Protein AF-A0A2R8VH88-F1 (afdb_monomer_lite)

Foldseek 3Di:
DDDDDDDDDDDDDPVCQLVVQCQVVQVVVVVVDFFDWDADPVGDIDGHHWAKDWDQDPRDRDIHIGTPDPVVSVVSSVVSVVVD

InterPro domains:
  IPR012445 Autophagy-related protein 101 [PF07855] (9-83)
  IPR012445 Autophagy-related protein 101 [PTHR13292] (1-84)

Sequence (84 aa):
MNCRSEVLEVSVEGRQVEEAMLAVLHTVLLHRSTGKFHYKKEGTYSIGTVGIQDVDCDFIDFTYVRVSSEELDRALRKVVGEFK

Organism: Mus musculus (NCBI:txid10090)

Radius of gyration: 16.05 Å; chains: 1; bounding box: 38×32×45 Å

Secondary structure (DSSP, 8-state):
-------------GGGHHHHHHHHHHHHHHTT--PPEEE-TTS-EEEPPPPEEEEE-SSSS-EEEEES-HHHHHHHHHHHHHH-

Structure (mmCIF, N/CA/C/O backbone):
data_AF-A0A2R8VH88-F1
#
_entry.id   AF-A0A2R8VH88-F1
#
loop_
_atom_site.group_PDB
_atom_site.id
_atom_site.type_symbol
_atom_site.label_atom_id
_atom_site.label_alt_id
_atom_site.label_comp_id
_atom_site.label_asym_id
_atom_site.label_entity_id
_atom_site.label_seq_id
_atom_site.pdbx_PDB_ins_code
_atom_site.Cartn_x
_atom_site.Cartn_y
_atom_site.Cartn_z
_atom_site.occupancy
_atom_site.B_iso_or_equiv
_atom_site.auth_seq_id
_atom_site.auth_comp_id
_atom_site.auth_asym_id
_atom_site.auth_atom_id
_atom_site.pdbx_PDB_model_num
ATOM 1 N N . MET A 1 1 ? 4.921 22.248 -12.996 1.00 76.31 1 MET A N 1
ATOM 2 C CA . MET A 1 1 ? 4.630 20.978 -12.298 1.00 76.31 1 MET A CA 1
ATOM 3 C C . MET A 1 1 ? 4.235 21.330 -10.876 1.00 76.31 1 MET A C 1
ATOM 5 O O . MET A 1 1 ? 5.116 21.630 -10.085 1.00 76.31 1 MET A O 1
ATOM 9 N N . ASN A 1 2 ? 2.935 21.392 -10.583 1.00 95.62 2 ASN A N 1
ATOM 10 C CA . ASN A 1 2 ? 2.449 21.749 -9.246 1.00 95.62 2 ASN A CA 1
ATOM 11 C C . ASN A 1 2 ? 2.145 20.467 -8.466 1.00 95.62 2 ASN A C 1
ATOM 13 O O . ASN A 1 2 ? 1.597 19.526 -9.041 1.00 95.62 2 ASN A O 1
ATOM 17 N N . CYS A 1 3 ? 2.500 20.437 -7.180 1.00 96.56 3 CYS A N 1
ATOM 18 C CA . CYS A 1 3 ? 2.177 19.317 -6.300 1.00 96.56 3 CYS A CA 1
ATOM 19 C C . CYS A 1 3 ? 0.653 19.155 -6.174 1.00 96.56 3 CYS A C 1
ATOM 21 O O . CYS A 1 3 ? -0.085 20.144 -6.183 1.00 96.56 3 CYS A O 1
ATOM 23 N N . ARG A 1 4 ? 0.190 17.907 -6.076 1.00 97.19 4 ARG A N 1
ATOM 24 C CA . ARG A 1 4 ? -1.211 17.552 -5.833 1.00 97.19 4 ARG A CA 1
ATOM 25 C C . ARG A 1 4 ? -1.291 16.829 -4.495 1.00 97.19 4 ARG A C 1
ATOM 27 O O . ARG A 1 4 ? -0.479 15.941 -4.250 1.00 97.19 4 ARG A O 1
ATOM 34 N N . SER A 1 5 ? -2.263 17.212 -3.678 1.00 97.75 5 SER A N 1
ATOM 35 C CA . SER A 1 5 ? -2.472 16.672 -2.337 1.00 97.75 5 SER A CA 1
ATOM 36 C C . SER A 1 5 ? -3.897 16.163 -2.215 1.00 97.75 5 SER A C 1
ATOM 38 O O . SER A 1 5 ? -4.818 16.842 -2.660 1.00 97.75 5 SER A O 1
ATOM 40 N N . GLU A 1 6 ? -4.055 15.003 -1.586 1.00 98.12 6 GLU A N 1
ATOM 41 C CA . GLU A 1 6 ? -5.343 14.377 -1.289 1.00 98.12 6 GLU A CA 1
ATOM 42 C C . GLU A 1 6 ? -5.365 14.007 0.200 1.00 98.12 6 GLU A C 1
ATOM 44 O O . GLU A 1 6 ? -4.326 13.646 0.760 1.00 98.12 6 GLU A O 1
ATOM 49 N N . VAL A 1 7 ? -6.529 14.119 0.842 1.00 98.31 7 VAL A N 1
ATOM 50 C CA . VAL A 1 7 ? -6.717 13.833 2.273 1.00 98.31 7 VAL A CA 1
ATOM 51 C C . VAL A 1 7 ? -7.790 12.763 2.422 1.00 98.31 7 VAL A C 1
ATOM 53 O O . VAL A 1 7 ? -8.842 12.850 1.792 1.00 98.31 7 VAL A O 1
ATOM 56 N N . LEU A 1 8 ? -7.511 11.755 3.249 1.00 98.38 8 LEU A N 1
ATOM 57 C CA . LEU A 1 8 ? -8.448 10.697 3.609 1.00 98.38 8 LEU A CA 1
ATOM 58 C C . LEU A 1 8 ? -8.585 10.662 5.128 1.00 98.38 8 LEU A C 1
ATOM 60 O O . LEU A 1 8 ? -7.587 10.753 5.841 1.00 98.38 8 LEU A O 1
ATOM 64 N N . GLU A 1 9 ? -9.812 10.496 5.606 1.00 98.44 9 GLU A N 1
ATOM 65 C CA .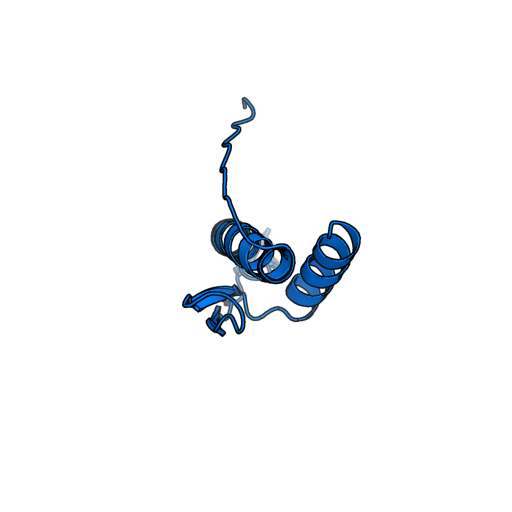 GLU A 1 9 ? -10.127 10.391 7.027 1.00 98.44 9 GLU A CA 1
ATOM 66 C C . GLU A 1 9 ? -10.824 9.057 7.294 1.00 98.44 9 GLU A C 1
ATOM 68 O O . GLU A 1 9 ? -11.724 8.655 6.556 1.00 98.44 9 GLU A O 1
ATOM 73 N N . VAL A 1 10 ? -10.398 8.366 8.352 1.00 97.94 10 VAL A N 1
ATOM 74 C CA . VAL A 1 10 ? -10.998 7.113 8.821 1.00 97.94 10 VAL A CA 1
ATOM 75 C C . VAL A 1 10 ? -11.155 7.168 10.336 1.00 97.94 10 VAL A C 1
ATOM 77 O O . VAL A 1 10 ? -10.304 7.708 11.039 1.00 97.94 10 VAL A O 1
ATOM 80 N N . SER A 1 11 ? -12.255 6.620 10.847 1.00 98.56 11 SER A N 1
ATOM 81 C CA . SER A 1 11 ? -12.496 6.453 12.283 1.00 98.56 11 SER A CA 1
ATOM 82 C C . SER A 1 11 ? -12.495 4.965 12.596 1.00 98.56 11 SER A C 1
ATOM 84 O O . SER A 1 11 ? -13.327 4.232 12.067 1.00 98.56 11 SER A O 1
ATOM 86 N N . VAL A 1 12 ? -11.540 4.523 13.410 1.00 98.06 12 VAL A N 1
ATOM 87 C CA . VAL A 1 12 ? -11.279 3.102 13.670 1.00 98.06 12 VAL A CA 1
ATOM 88 C C . VAL A 1 12 ? -10.925 2.868 15.138 1.00 98.06 12 VAL A C 1
ATOM 90 O O . VAL A 1 12 ? -10.517 3.790 15.847 1.00 98.06 12 VAL A O 1
ATOM 93 N N . GLU A 1 13 ? -11.064 1.629 15.604 1.00 98.19 13 GLU A N 1
ATOM 94 C CA . GLU A 1 13 ? -10.546 1.217 16.911 1.00 98.19 13 GLU A CA 1
ATOM 95 C C . GLU A 1 13 ? -9.008 1.117 16.872 1.00 98.19 13 GLU A C 1
ATOM 97 O O . GLU A 1 13 ? -8.423 0.830 15.829 1.00 98.19 13 GLU A O 1
ATOM 102 N N . GLY A 1 14 ? -8.323 1.287 18.008 1.00 97.31 14 GLY A N 1
ATOM 103 C CA . GLY A 1 14 ? -6.851 1.262 18.057 1.00 97.31 14 GLY A CA 1
ATOM 104 C C . GLY A 1 14 ? -6.211 -0.003 17.460 1.00 97.31 14 GLY A C 1
ATOM 105 O O . GLY A 1 14 ? -5.147 0.065 16.849 1.00 97.31 14 GLY A O 1
ATOM 106 N N . ARG A 1 15 ? -6.875 -1.163 17.568 1.00 97.44 15 ARG A N 1
ATOM 107 C CA . ARG A 1 15 ? -6.402 -2.424 16.962 1.00 97.44 15 ARG A CA 1
ATOM 108 C C . ARG A 1 15 ? -6.493 -2.464 15.429 1.00 97.44 15 ARG A C 1
ATOM 110 O O . ARG A 1 15 ? -5.781 -3.245 14.819 1.00 97.44 15 ARG A O 1
ATOM 117 N N . GLN A 1 16 ? -7.322 -1.615 14.823 1.00 98.50 16 GLN A N 1
ATOM 118 C CA . GLN A 1 16 ? -7.561 -1.548 13.376 1.00 98.50 16 GLN A CA 1
ATOM 119 C C . GLN A 1 16 ? -6.629 -0.558 12.657 1.00 98.50 16 GLN A C 1
ATOM 121 O O . GLN A 1 16 ? -6.603 -0.520 11.428 1.00 98.50 16 GLN A O 1
ATOM 126 N N . VAL A 1 17 ? -5.868 0.256 13.402 1.00 98.38 17 VAL A N 1
ATOM 127 C CA . VAL A 1 17 ? -5.036 1.339 12.846 1.00 98.38 17 VAL A CA 1
ATOM 128 C C . VAL A 1 17 ? -4.035 0.819 11.814 1.00 98.38 17 VAL A C 1
ATOM 130 O O . VAL A 1 17 ? -3.926 1.39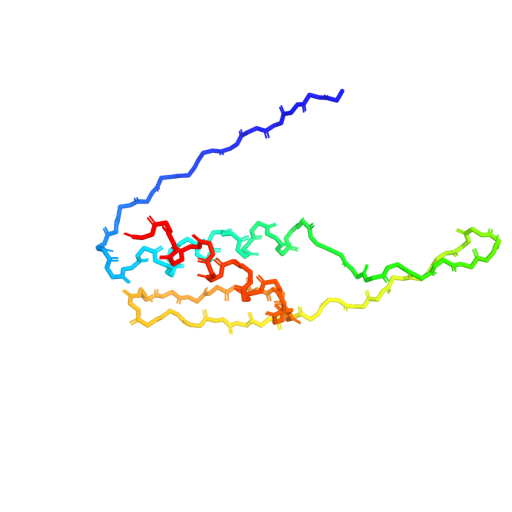3 10.732 1.00 98.38 17 VAL A O 1
ATOM 133 N N . GLU A 1 18 ? -3.332 -0.278 12.109 1.00 98.44 18 GLU A N 1
ATOM 134 C CA . GLU A 1 18 ? -2.309 -0.813 11.200 1.00 98.44 18 GLU A CA 1
ATOM 135 C C . GLU A 1 18 ? -2.914 -1.284 9.877 1.00 98.44 18 GLU A C 1
ATOM 137 O O . GLU A 1 18 ? -2.423 -0.924 8.810 1.00 98.44 18 GLU A O 1
ATOM 142 N N . GLU A 1 19 ? -4.007 -2.042 9.932 1.00 98.69 19 GLU A N 1
ATOM 143 C CA . GLU A 1 19 ? -4.675 -2.587 8.747 1.00 98.69 19 GLU A CA 1
ATOM 144 C C . GLU A 1 19 ? -5.304 -1.493 7.887 1.00 98.69 19 GLU A C 1
ATOM 146 O O . GLU A 1 19 ? -5.135 -1.495 6.667 1.00 98.69 19 GLU A O 1
ATOM 151 N N . ALA A 1 20 ? -5.951 -0.505 8.514 1.00 98.69 20 ALA A N 1
ATOM 152 C CA . ALA A 1 20 ? -6.503 0.645 7.808 1.00 98.69 20 ALA A CA 1
ATOM 153 C C . ALA A 1 20 ? -5.403 1.441 7.082 1.00 98.69 20 ALA A C 1
ATOM 155 O O . ALA A 1 20 ? -5.568 1.832 5.924 1.00 98.69 20 ALA A O 1
ATOM 156 N N . MET A 1 21 ? -4.256 1.653 7.735 1.00 98.56 21 MET A N 1
ATOM 157 C CA . MET A 1 21 ? -3.130 2.372 7.138 1.00 98.56 21 MET A CA 1
ATOM 158 C C . MET A 1 21 ? -2.444 1.582 6.030 1.00 98.56 21 MET A C 1
ATOM 160 O O . MET A 1 21 ? -2.170 2.141 4.964 1.00 98.56 21 MET A O 1
ATOM 164 N N . LEU A 1 22 ? -2.213 0.286 6.231 1.00 98.75 22 LEU A N 1
ATOM 165 C CA . LEU A 1 22 ? -1.625 -0.578 5.212 1.00 98.75 22 LEU A CA 1
ATOM 166 C C . LEU A 1 22 ? -2.522 -0.674 3.975 1.00 98.75 22 LEU A C 1
ATOM 168 O O . LEU A 1 22 ? -2.000 -0.561 2.867 1.00 98.75 22 LEU A O 1
ATOM 172 N N . ALA A 1 23 ? -3.842 -0.787 4.140 1.00 98.81 23 ALA A N 1
ATOM 173 C CA . ALA A 1 23 ? -4.783 -0.815 3.023 1.00 98.81 23 ALA A CA 1
ATOM 174 C C . ALA A 1 23 ? -4.699 0.456 2.158 1.00 98.81 23 ALA A C 1
ATOM 176 O O . ALA A 1 23 ? -4.589 0.368 0.930 1.00 98.81 23 ALA A O 1
ATOM 177 N N . VAL A 1 24 ? -4.682 1.642 2.780 1.00 98.75 24 VAL A N 1
ATOM 178 C CA . VAL A 1 24 ? -4.564 2.922 2.057 1.00 98.75 24 VAL A CA 1
ATOM 179 C C . VAL A 1 24 ? -3.204 3.038 1.363 1.00 98.75 24 VAL A C 1
ATOM 181 O O . VAL A 1 24 ? -3.139 3.306 0.160 1.00 98.75 24 VAL A O 1
ATOM 184 N N . LEU A 1 25 ? -2.107 2.815 2.092 1.00 98.75 25 LEU A N 1
ATOM 185 C CA . LEU A 1 25 ? -0.750 3.017 1.576 1.00 98.75 25 LEU A CA 1
ATOM 186 C C . LEU A 1 25 ? -0.397 2.021 0.466 1.00 98.75 25 LEU A C 1
ATOM 188 O O . LEU A 1 25 ? 0.140 2.432 -0.566 1.00 98.75 25 LEU A O 1
ATOM 192 N N . HIS A 1 26 ? -0.737 0.738 0.627 1.00 98.81 26 HIS A N 1
ATOM 193 C CA . HIS A 1 26 ? -0.514 -0.268 -0.417 1.00 98.81 26 HIS A CA 1
ATOM 194 C C . HIS A 1 26 ? -1.339 0.010 -1.667 1.00 98.81 26 HIS A C 1
ATOM 196 O O . HIS A 1 26 ? -0.807 -0.114 -2.768 1.00 98.81 26 HIS A O 1
ATOM 202 N N . THR A 1 27 ? -2.584 0.473 -1.526 1.00 98.81 27 THR A N 1
ATOM 203 C CA . THR A 1 27 ? -3.411 0.852 -2.681 1.00 98.81 27 THR A CA 1
ATOM 204 C C . THR A 1 27 ? -2.790 2.019 -3.450 1.00 98.81 27 THR A C 1
ATOM 206 O O . THR A 1 27 ? -2.725 1.989 -4.682 1.00 98.81 27 THR A O 1
ATOM 209 N N . VAL A 1 28 ? -2.269 3.036 -2.755 1.00 98.75 28 VAL A N 1
ATOM 210 C CA . VAL A 1 28 ? -1.552 4.144 -3.408 1.00 98.75 28 VAL A CA 1
ATOM 211 C C . VAL A 1 28 ? -0.285 3.636 -4.099 1.00 98.75 28 VAL A C 1
ATOM 213 O O . VAL A 1 28 ? -0.045 3.969 -5.261 1.00 98.75 28 VAL A O 1
ATOM 216 N N . LEU A 1 29 ? 0.512 2.805 -3.427 1.00 98.69 29 LEU A N 1
ATOM 217 C CA . LEU A 1 29 ? 1.779 2.294 -3.957 1.00 98.69 29 LEU A CA 1
ATOM 218 C C . LEU A 1 29 ? 1.600 1.306 -5.111 1.00 98.69 29 LEU A C 1
ATOM 220 O O . LEU A 1 29 ? 2.428 1.290 -6.022 1.00 98.69 29 LEU A O 1
ATOM 224 N N . LEU A 1 30 ? 0.495 0.565 -5.154 1.00 98.56 30 LEU A N 1
ATOM 225 C CA . LEU A 1 30 ? 0.098 -0.227 -6.316 1.00 98.56 30 LEU A CA 1
ATOM 226 C C . LEU A 1 30 ? -0.042 0.657 -7.567 1.00 98.56 30 LEU A C 1
ATOM 228 O O . LEU A 1 30 ? 0.474 0.315 -8.624 1.00 98.56 30 LEU A O 1
ATOM 232 N N . HIS A 1 31 ? -0.640 1.844 -7.432 1.00 98.44 31 HIS A N 1
ATOM 233 C CA . HIS A 1 31 ? -0.793 2.815 -8.527 1.00 98.44 31 HIS A CA 1
ATOM 234 C C 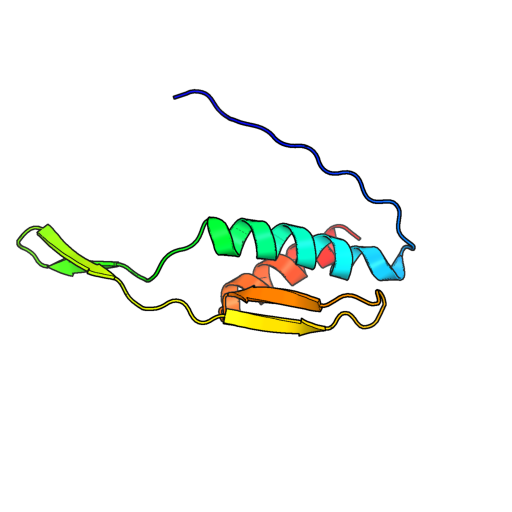. HIS A 1 31 ? 0.440 3.707 -8.754 1.00 98.44 31 HIS A C 1
ATOM 236 O O . HIS A 1 31 ? 0.415 4.599 -9.612 1.00 98.44 31 HIS A O 1
ATOM 242 N N . ARG A 1 32 ? 1.494 3.553 -7.947 1.00 98.25 32 ARG A N 1
ATOM 243 C CA . ARG A 1 32 ? 2.710 4.387 -7.977 1.00 98.25 32 ARG A CA 1
ATOM 244 C C . ARG A 1 32 ? 3.992 3.569 -8.098 1.00 98.25 32 ARG A C 1
ATOM 246 O O . ARG A 1 32 ? 5.082 4.110 -7.937 1.00 98.25 32 ARG A O 1
ATOM 253 N N . SER A 1 33 ? 3.867 2.290 -8.424 1.00 98.12 33 SER A N 1
ATOM 254 C CA . SER A 1 33 ? 4.981 1.394 -8.701 1.00 98.12 33 SER A CA 1
ATOM 255 C C . SER A 1 33 ? 4.880 0.845 -10.121 1.00 98.12 33 SER A C 1
ATOM 257 O O . SER A 1 33 ? 3.835 0.878 -10.767 1.00 98.12 33 SER A O 1
ATOM 259 N N . THR A 1 34 ? 6.013 0.393 -10.640 1.00 98.44 34 THR A N 1
ATOM 260 C CA . THR A 1 34 ? 6.127 -0.215 -11.964 1.00 98.44 34 THR A CA 1
ATOM 261 C C . THR A 1 34 ? 7.206 -1.287 -11.922 1.00 98.44 34 THR A C 1
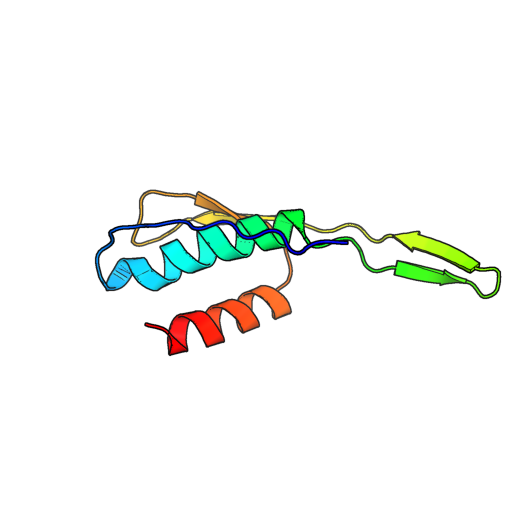ATOM 263 O O . THR A 1 34 ? 7.960 -1.392 -10.948 1.00 98.44 34 THR A O 1
ATOM 266 N N . GLY A 1 35 ? 7.270 -2.112 -12.963 1.00 98.25 35 GLY A N 1
ATOM 267 C CA . GLY A 1 35 ? 8.293 -3.138 -13.076 1.00 98.25 35 GLY A CA 1
ATOM 268 C C . GLY A 1 35 ? 9.691 -2.539 -13.113 1.00 98.25 35 GLY A C 1
ATOM 269 O O . GLY A 1 35 ? 9.885 -1.389 -13.500 1.00 98.25 35 GLY A O 1
ATOM 270 N N . LYS A 1 36 ? 10.694 -3.328 -12.724 1.00 98.25 36 LYS A N 1
ATOM 271 C CA . LYS A 1 36 ? 12.089 -2.876 -12.768 1.00 98.25 36 LYS A CA 1
ATOM 272 C C . LYS A 1 36 ? 12.518 -2.632 -14.214 1.00 98.25 36 LYS A C 1
ATOM 274 O O . LYS A 1 36 ? 12.272 -3.464 -15.087 1.00 98.25 36 LYS A O 1
ATOM 279 N N . PHE A 1 37 ? 13.152 -1.488 -14.447 1.00 98.31 37 PHE A N 1
ATOM 280 C CA . PHE A 1 37 ? 13.656 -1.100 -15.758 1.00 98.31 37 PHE A CA 1
ATOM 281 C C . PHE A 1 37 ? 15.038 -1.717 -15.966 1.00 98.31 37 PHE A C 1
ATOM 283 O O . PHE A 1 37 ? 15.917 -1.590 -15.113 1.00 98.31 37 PHE A O 1
ATOM 290 N N . HIS A 1 38 ? 15.246 -2.340 -17.121 1.00 98.00 38 HIS A N 1
ATOM 291 C CA . HIS A 1 38 ? 16.545 -2.853 -17.545 1.00 98.00 38 HIS A CA 1
ATOM 292 C C . HIS A 1 38 ? 16.984 -2.124 -18.811 1.00 98.00 38 HIS A C 1
ATOM 294 O O . HIS A 1 38 ? 16.508 -2.420 -19.907 1.00 98.00 38 HIS A O 1
ATOM 300 N N . TYR A 1 39 ? 17.882 -1.155 -18.648 1.00 97.75 39 TYR A N 1
ATOM 301 C CA . TYR A 1 39 ? 18.400 -0.343 -19.745 1.00 97.75 39 TYR A CA 1
ATOM 302 C C . TYR A 1 39 ? 19.550 -1.040 -20.473 1.00 97.75 39 TYR A C 1
ATOM 304 O O . TYR A 1 39 ? 20.434 -1.633 -19.852 1.00 97.75 39 TYR A O 1
ATOM 312 N N . LYS A 1 40 ? 19.559 -0.921 -21.800 1.00 96.56 40 LYS A N 1
ATOM 313 C CA . LYS A 1 40 ? 20.698 -1.278 -22.652 1.00 96.56 40 LYS A CA 1
ATOM 314 C C . LYS A 1 40 ? 21.534 -0.039 -22.970 1.00 96.56 40 LYS A C 1
ATOM 316 O O . LYS A 1 40 ? 21.070 1.089 -22.798 1.00 96.56 40 LYS A O 1
ATOM 321 N N . LYS A 1 41 ? 22.761 -0.242 -23.460 1.00 95.69 41 LYS A N 1
ATOM 322 C CA . LYS A 1 41 ? 23.690 0.856 -23.794 1.00 95.69 41 LYS A CA 1
ATOM 323 C C . LYS A 1 41 ? 23.113 1.812 -24.839 1.00 95.69 41 LYS A C 1
ATOM 325 O O . LYS A 1 41 ? 23.411 2.997 -24.813 1.00 95.69 41 LYS A O 1
ATOM 330 N N . GLU A 1 42 ? 22.256 1.301 -25.716 1.00 95.69 42 GLU A N 1
ATOM 331 C CA . GLU A 1 42 ? 21.595 2.038 -26.793 1.00 95.69 42 GLU A CA 1
ATOM 332 C C . GLU A 1 42 ? 20.376 2.848 -26.303 1.00 95.69 42 GLU A C 1
ATOM 334 O O . GLU A 1 42 ? 19.670 3.452 -27.103 1.00 95.69 42 GLU A O 1
ATOM 339 N N . GLY A 1 43 ? 20.089 2.848 -24.995 1.00 93.50 43 GLY A N 1
ATOM 340 C CA . GLY A 1 43 ? 18.997 3.611 -24.379 1.00 93.50 43 GLY A CA 1
ATOM 341 C C . GLY A 1 43 ? 17.631 2.920 -24.400 1.00 93.50 43 GLY A C 1
ATOM 342 O O . GLY A 1 43 ? 16.713 3.355 -23.707 1.00 93.50 43 GLY A O 1
ATOM 343 N N . THR A 1 44 ? 17.483 1.812 -25.132 1.00 97.00 44 THR A N 1
ATOM 344 C CA . THR A 1 44 ? 16.274 0.974 -25.064 1.00 97.00 44 THR A CA 1
ATOM 345 C C . THR A 1 44 ? 16.163 0.282 -23.706 1.00 97.00 44 THR A C 1
ATOM 347 O O . THR A 1 44 ? 17.185 -0.092 -23.126 1.00 97.00 44 THR A O 1
ATOM 350 N N . TYR A 1 45 ? 14.942 0.052 -23.223 1.00 97.81 45 TYR A N 1
ATOM 351 C CA . TYR A 1 45 ? 14.696 -0.633 -21.956 1.00 97.81 45 TYR A CA 1
ATOM 352 C C . TYR A 1 45 ? 13.612 -1.703 -22.079 1.00 97.81 45 TYR A C 1
ATOM 354 O O . TYR A 1 45 ? 12.721 -1.616 -22.923 1.00 97.81 45 TYR A O 1
ATOM 362 N N . SER A 1 46 ? 13.686 -2.706 -21.207 1.00 98.12 46 SER A N 1
ATOM 363 C CA . SER A 1 46 ? 12.554 -3.573 -20.877 1.00 98.12 46 SER A CA 1
ATOM 364 C C . SER A 1 46 ? 12.049 -3.254 -19.472 1.00 98.12 46 SER A C 1
ATOM 366 O O . SER A 1 46 ? 12.792 -2.736 -18.635 1.00 98.12 46 SER A O 1
ATOM 368 N N . ILE A 1 47 ? 10.777 -3.557 -19.223 1.00 98.44 47 ILE A N 1
ATOM 369 C CA . ILE A 1 47 ? 10.127 -3.374 -17.925 1.00 98.44 47 ILE A CA 1
ATOM 370 C C . ILE A 1 47 ? 9.720 -4.758 -17.419 1.00 98.44 47 ILE A C 1
ATOM 372 O O . ILE A 1 47 ? 9.094 -5.528 -18.149 1.00 98.44 47 ILE A O 1
ATOM 376 N N . GLY A 1 48 ? 10.106 -5.084 -16.185 1.00 97.94 48 GLY A N 1
ATOM 377 C CA . GLY A 1 48 ? 9.664 -6.305 -15.513 1.00 97.94 48 GLY A CA 1
ATOM 378 C C . GLY A 1 48 ? 8.153 -6.327 -15.247 1.00 97.94 48 GLY A C 1
ATOM 379 O O . GLY A 1 48 ? 7.448 -5.341 -15.434 1.00 97.94 48 GLY A O 1
ATOM 380 N N . THR A 1 49 ? 7.636 -7.453 -14.768 1.00 98.31 49 THR A N 1
ATOM 381 C CA . THR A 1 49 ? 6.238 -7.550 -14.317 1.00 98.31 49 THR A CA 1
ATOM 382 C C . THR A 1 49 ? 6.155 -7.319 -12.809 1.00 98.31 49 THR A C 1
ATOM 384 O O . THR A 1 49 ? 7.038 -7.755 -12.071 1.00 98.31 49 THR A O 1
ATOM 387 N N . VAL A 1 50 ? 5.105 -6.635 -12.351 1.00 98.38 50 VAL A N 1
ATOM 388 C CA . VAL A 1 50 ? 4.796 -6.469 -10.923 1.00 98.38 50 VAL A CA 1
ATOM 389 C C . VAL A 1 50 ? 3.727 -7.489 -10.549 1.00 98.38 50 VAL A C 1
ATOM 391 O O . VAL A 1 50 ? 2.642 -7.474 -11.121 1.00 98.38 50 VAL A O 1
ATOM 394 N N . GLY A 1 51 ? 4.046 -8.390 -9.618 1.00 98.38 51 GLY A N 1
ATOM 395 C CA . GLY A 1 51 ? 3.053 -9.282 -9.020 1.00 98.38 51 GLY A CA 1
ATOM 396 C C . GLY A 1 51 ? 2.146 -8.527 -8.051 1.00 98.38 51 GLY A C 1
ATOM 397 O O . GLY A 1 51 ? 2.560 -7.513 -7.481 1.00 98.38 51 GLY A O 1
ATOM 398 N N . ILE A 1 52 ? 0.933 -9.034 -7.856 1.00 98.56 52 ILE A N 1
ATOM 399 C CA . ILE A 1 52 ? -0.026 -8.525 -6.874 1.00 98.56 52 ILE A CA 1
ATOM 400 C C . ILE A 1 52 ? -0.491 -9.651 -5.951 1.00 98.56 52 ILE A C 1
ATOM 402 O O . ILE A 1 52 ? -0.425 -10.825 -6.316 1.00 98.56 52 ILE A O 1
ATOM 406 N N . GLN A 1 53 ? -0.944 -9.287 -4.757 1.00 98.69 53 GLN A N 1
ATOM 407 C CA . GLN A 1 53 ? -1.417 -10.216 -3.741 1.00 98.69 53 GLN A CA 1
ATOM 408 C C . GLN A 1 53 ? -2.592 -9.609 -2.972 1.00 98.69 53 GLN A C 1
ATOM 410 O O . GLN A 1 53 ? -2.499 -8.461 -2.527 1.00 98.69 53 GLN A O 1
ATOM 415 N N . ASP A 1 54 ? -3.647 -10.403 -2.793 1.00 98.75 54 ASP A N 1
ATOM 416 C CA . ASP A 1 54 ? -4.748 -10.106 -1.878 1.00 98.75 54 ASP A CA 1
ATOM 417 C C . ASP A 1 54 ? -4.298 -10.309 -0.425 1.00 98.75 54 ASP A C 1
ATOM 419 O O . ASP A 1 54 ? -3.576 -11.261 -0.104 1.00 98.75 54 ASP A O 1
ATOM 423 N N . VAL A 1 55 ? -4.700 -9.390 0.446 1.00 98.75 55 VAL A N 1
ATOM 424 C CA . VAL A 1 55 ? -4.424 -9.422 1.881 1.00 98.75 55 VAL A CA 1
ATOM 425 C C . VAL A 1 55 ? -5.728 -9.191 2.621 1.00 98.75 55 VAL A C 1
ATOM 427 O O . VAL A 1 55 ? -6.310 -8.107 2.536 1.00 98.75 55 VAL A O 1
ATOM 430 N N . ASP A 1 56 ? -6.160 -10.217 3.341 1.00 98.81 56 ASP A N 1
ATOM 431 C CA . ASP A 1 56 ? -7.290 -10.136 4.256 1.00 98.81 56 ASP A CA 1
ATOM 432 C C . ASP A 1 56 ? -6.855 -9.442 5.550 1.00 98.81 56 ASP A C 1
ATOM 434 O O . ASP A 1 56 ? -5.752 -9.671 6.056 1.00 98.81 56 ASP A O 1
ATOM 438 N N . CYS A 1 57 ? -7.717 -8.567 6.058 1.00 98.69 57 CYS A N 1
ATOM 439 C CA . CYS A 1 57 ? -7.560 -7.944 7.363 1.00 98.69 57 CYS A CA 1
ATOM 440 C C . CYS A 1 57 ? -8.176 -8.841 8.451 1.00 98.69 57 CYS A C 1
ATOM 442 O O . CYS A 1 57 ? -9.256 -9.401 8.271 1.00 98.69 57 CYS A O 1
ATOM 444 N N . ASP A 1 58 ? -7.511 -8.941 9.599 1.00 98.50 58 ASP A N 1
ATOM 445 C CA . ASP A 1 58 ? -7.956 -9.725 10.753 1.00 98.50 58 ASP A CA 1
ATOM 446 C C . ASP A 1 58 ? -8.873 -8.912 11.690 1.00 98.50 58 ASP A C 1
ATOM 448 O O . ASP A 1 58 ? -9.701 -9.482 12.406 1.00 98.50 58 ASP A O 1
ATOM 452 N N . PHE A 1 59 ? -8.735 -7.579 11.724 1.00 98.19 59 PHE A N 1
ATOM 453 C CA . PHE A 1 59 ? -9.497 -6.687 12.612 1.00 98.19 59 PHE A CA 1
ATOM 454 C C . PHE A 1 59 ? -10.528 -5.816 11.882 1.00 98.19 59 PHE A C 1
ATOM 456 O O . PHE A 1 59 ? -11.295 -5.099 12.536 1.00 98.19 59 PHE A O 1
ATOM 463 N N . ILE A 1 60 ? -10.569 -5.868 10.551 1.00 98.38 60 ILE A N 1
ATOM 464 C CA . ILE A 1 60 ? -11.533 -5.171 9.695 1.00 98.38 60 ILE A CA 1
ATOM 465 C C . ILE A 1 60 ? -12.078 -6.189 8.691 1.00 98.38 60 ILE A C 1
ATOM 467 O O . ILE A 1 60 ? -11.291 -6.884 8.064 1.00 98.38 60 ILE A O 1
ATOM 471 N N . ASP A 1 61 ? -13.394 -6.233 8.473 1.00 98.56 61 ASP A N 1
ATOM 472 C CA . ASP A 1 61 ? -14.007 -7.068 7.426 1.00 98.56 61 ASP A CA 1
ATOM 473 C C . ASP A 1 61 ? -13.712 -6.485 6.026 1.00 98.56 61 ASP A C 1
ATOM 475 O O . ASP A 1 61 ?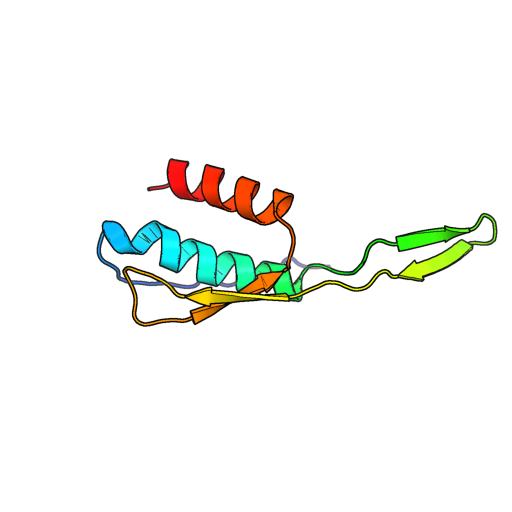 -14.571 -5.884 5.373 1.00 98.56 61 ASP A O 1
ATOM 479 N N . PHE A 1 62 ? -12.456 -6.584 5.592 1.00 98.69 62 PHE A N 1
ATOM 480 C CA . PHE A 1 62 ? -11.940 -5.967 4.376 1.00 98.69 62 PHE A CA 1
ATOM 481 C C . PHE A 1 62 ? -10.751 -6.752 3.809 1.00 98.69 62 PHE A C 1
ATOM 483 O O . PHE A 1 62 ? -9.952 -7.318 4.551 1.00 98.69 62 PHE A O 1
ATOM 490 N N . THR A 1 63 ? -10.600 -6.710 2.486 1.00 98.75 63 THR A N 1
ATOM 491 C CA . THR A 1 63 ? -9.458 -7.280 1.761 1.00 98.75 63 THR A CA 1
ATOM 492 C C . THR A 1 63 ? -8.886 -6.202 0.848 1.00 98.75 63 THR A C 1
ATOM 494 O O . THR A 1 63 ? -9.634 -5.548 0.116 1.00 98.75 63 THR A O 1
ATOM 497 N N . TYR A 1 64 ? -7.567 -6.010 0.863 1.00 98.75 64 TYR A N 1
ATOM 498 C CA . TYR A 1 64 ? -6.881 -5.073 -0.031 1.00 98.75 64 TYR A CA 1
ATOM 499 C C . TYR A 1 64 ? -5.855 -5.775 -0.919 1.00 98.75 64 TYR A C 1
ATOM 501 O O . TYR A 1 64 ? -5.340 -6.840 -0.593 1.00 98.75 64 TYR A O 1
ATOM 509 N N . VAL A 1 65 ? -5.522 -5.138 -2.043 1.00 98.69 65 VAL A N 1
ATOM 510 C CA . VAL A 1 65 ? -4.487 -5.617 -2.963 1.00 98.69 65 VAL A CA 1
ATOM 511 C C . VAL A 1 65 ? -3.196 -4.849 -2.716 1.00 98.69 65 VAL A C 1
ATOM 513 O O . VAL A 1 65 ? -3.188 -3.616 -2.682 1.00 98.69 65 VAL A O 1
ATOM 516 N N . ARG A 1 66 ? -2.080 -5.569 -2.613 1.00 98.69 66 ARG A N 1
ATOM 517 C CA . ARG A 1 66 ? -0.733 -4.986 -2.592 1.00 98.69 66 ARG A CA 1
ATOM 518 C C . ARG A 1 66 ? 0.128 -5.524 -3.719 1.00 98.69 66 ARG A C 1
ATOM 520 O O . ARG A 1 66 ? -0.146 -6.579 -4.283 1.00 98.69 66 ARG A O 1
ATOM 527 N N . VAL A 1 67 ? 1.232 -4.839 -3.994 1.00 98.62 67 VAL A N 1
ATOM 528 C CA . VAL A 1 67 ? 2.299 -5.423 -4.813 1.00 98.62 67 VAL A CA 1
ATOM 529 C C . VAL A 1 67 ? 2.991 -6.559 -4.055 1.00 98.62 67 VAL A C 1
ATOM 531 O O . VAL A 1 67 ? 3.211 -6.482 -2.841 1.00 98.62 67 VAL A O 1
ATOM 534 N N . SER A 1 68 ? 3.388 -7.606 -4.775 1.00 98.56 68 SER A N 1
ATOM 535 C CA . SER A 1 68 ? 4.133 -8.756 -4.247 1.00 98.56 68 SER A CA 1
ATOM 536 C C . SER A 1 68 ? 5.608 -8.400 -4.003 1.00 98.56 68 SER A C 1
ATOM 538 O O . SER A 1 68 ? 6.512 -8.943 -4.635 1.00 98.56 68 SER A O 1
ATOM 540 N N . SER A 1 69 ? 5.856 -7.442 -3.106 1.00 98.50 69 SER A N 1
ATOM 541 C CA . SER A 1 69 ? 7.187 -6.995 -2.685 1.00 98.50 69 SER A CA 1
ATOM 542 C C . SER A 1 69 ? 7.304 -7.046 -1.164 1.00 98.50 69 SER A C 1
ATOM 544 O O . SER A 1 69 ? 6.768 -6.190 -0.463 1.00 98.50 69 SER A O 1
ATOM 546 N N . GLU A 1 70 ? 8.030 -8.040 -0.657 1.00 98.44 70 GLU A N 1
ATOM 547 C CA . GLU A 1 70 ? 8.270 -8.216 0.784 1.00 98.44 70 GLU A CA 1
ATOM 548 C C . GLU A 1 70 ? 9.104 -7.085 1.392 1.00 98.44 70 GLU A C 1
ATOM 550 O O . GLU A 1 70 ? 8.922 -6.720 2.549 1.00 98.44 70 GLU A O 1
ATOM 555 N N . GLU A 1 71 ? 10.013 -6.497 0.613 1.00 98.50 71 GLU A N 1
ATOM 556 C CA . GLU A 1 71 ? 10.799 -5.348 1.062 1.00 98.50 71 GLU A CA 1
ATOM 557 C C . GLU A 1 71 ? 9.901 -4.129 1.303 1.00 98.50 71 GLU A C 1
ATOM 559 O O . GLU A 1 71 ? 10.015 -3.473 2.340 1.00 98.50 71 GLU A O 1
ATOM 564 N N . LEU A 1 72 ? 8.968 -3.869 0.378 1.00 98.50 72 LEU A N 1
ATOM 565 C CA . LEU A 1 72 ? 8.022 -2.764 0.507 1.00 98.50 72 LEU A CA 1
ATOM 566 C C . LEU A 1 72 ? 7.045 -2.998 1.661 1.00 98.50 72 LEU A C 1
ATOM 568 O O . LEU A 1 72 ? 6.842 -2.098 2.472 1.00 98.50 72 LEU A O 1
ATOM 572 N N . ASP A 1 73 ? 6.471 -4.201 1.757 1.00 98.75 73 ASP A N 1
ATOM 573 C CA . ASP A 1 73 ? 5.535 -4.539 2.833 1.00 98.75 73 ASP A CA 1
ATOM 574 C C . ASP A 1 73 ? 6.199 -4.422 4.210 1.00 98.75 73 ASP A C 1
ATOM 576 O O . ASP A 1 73 ? 5.662 -3.773 5.105 1.00 98.75 73 ASP A O 1
ATOM 580 N N . ARG A 1 74 ? 7.426 -4.935 4.366 1.00 98.69 74 ARG A N 1
ATOM 581 C CA . ARG A 1 74 ? 8.192 -4.812 5.614 1.00 98.69 74 ARG A CA 1
ATOM 582 C C . ARG A 1 74 ? 8.483 -3.359 5.981 1.00 98.69 74 ARG A C 1
ATOM 584 O O . ARG A 1 74 ? 8.387 -3.004 7.155 1.00 98.69 74 ARG A O 1
ATOM 591 N N . ALA A 1 75 ? 8.854 -2.528 5.007 1.00 98.69 75 ALA A N 1
ATOM 592 C CA . ALA A 1 75 ? 9.131 -1.115 5.247 1.00 98.69 75 ALA A CA 1
ATOM 593 C C . ALA A 1 75 ? 7.877 -0.367 5.722 1.00 98.69 75 ALA A C 1
ATOM 595 O O . ALA A 1 75 ? 7.947 0.375 6.703 1.00 98.69 75 ALA A O 1
ATOM 596 N N . LEU A 1 76 ? 6.730 -0.611 5.078 1.00 98.56 76 LEU A N 1
ATOM 597 C CA . LEU A 1 76 ? 5.450 -0.031 5.483 1.00 98.56 76 LEU A CA 1
ATOM 598 C C . LEU A 1 76 ? 5.010 -0.52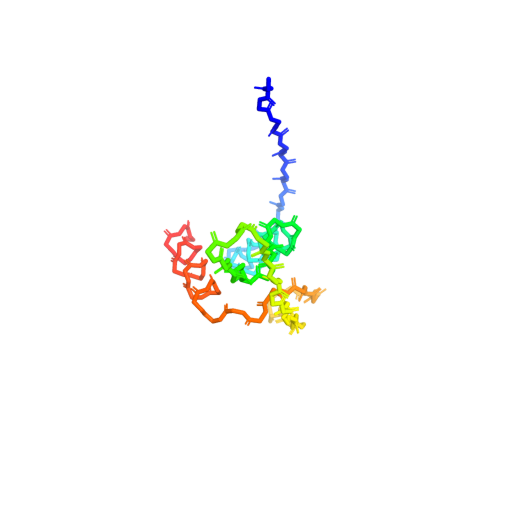1 6.860 1.00 98.56 76 LEU A C 1
ATOM 600 O O . LEU A 1 76 ? 4.680 0.296 7.712 1.00 98.56 76 LEU A O 1
ATOM 604 N N . ARG A 1 77 ? 5.061 -1.831 7.119 1.00 98.50 77 ARG A N 1
ATOM 605 C CA . ARG A 1 77 ? 4.700 -2.395 8.429 1.00 98.50 77 ARG A CA 1
ATOM 606 C C . ARG A 1 77 ? 5.549 -1.824 9.556 1.00 98.50 77 ARG A C 1
ATOM 608 O O . ARG A 1 77 ? 5.012 -1.527 10.615 1.00 98.50 77 ARG A O 1
ATOM 615 N N . LYS A 1 78 ? 6.851 -1.622 9.324 1.00 98.44 78 LYS A N 1
ATOM 616 C CA . LYS A 1 78 ? 7.733 -0.997 10.313 1.00 98.44 78 LYS A CA 1
ATOM 617 C C . LYS A 1 78 ? 7.261 0.416 10.667 1.00 98.44 78 LYS A C 1
ATOM 619 O O . LYS A 1 78 ? 7.048 0.697 11.838 1.00 98.44 78 LYS A O 1
ATOM 624 N N . VAL A 1 79 ? 7.083 1.287 9.672 1.00 98.25 79 VAL A N 1
ATOM 625 C CA . VAL A 1 79 ? 6.720 2.691 9.936 1.00 98.25 79 VAL A CA 1
ATOM 626 C C . VAL A 1 79 ? 5.286 2.840 10.453 1.00 98.25 79 VAL A C 1
ATOM 628 O O . VAL A 1 79 ? 5.034 3.668 11.319 1.00 98.25 79 VAL A O 1
ATOM 631 N N . VAL A 1 80 ? 4.348 2.018 9.974 1.00 98.19 80 VAL A N 1
ATOM 632 C CA . VAL A 1 80 ? 2.960 2.011 10.465 1.00 98.19 80 VAL A CA 1
ATOM 633 C C . VAL A 1 80 ? 2.895 1.489 11.904 1.00 98.19 80 VAL A C 1
ATOM 635 O O . VAL A 1 80 ? 2.157 2.040 12.714 1.00 98.19 80 VAL A O 1
ATOM 638 N N . GLY A 1 81 ? 3.703 0.483 12.251 1.00 96.81 81 GLY A N 1
ATOM 639 C CA . GLY A 1 81 ? 3.814 -0.014 13.623 1.00 96.81 81 GLY A CA 1
ATOM 640 C C . GLY A 1 81 ? 4.451 0.990 14.590 1.00 96.81 81 GLY A C 1
ATOM 641 O O . GLY A 1 81 ? 4.092 1.006 15.758 1.00 96.81 81 GLY A O 1
ATOM 642 N N . GLU A 1 82 ? 5.362 1.845 14.112 1.00 97.25 82 GLU A N 1
ATOM 643 C CA . GLU A 1 82 ? 5.929 2.964 14.886 1.00 97.25 82 GLU A CA 1
ATOM 644 C C . GLU A 1 82 ? 4.951 4.150 15.032 1.00 97.25 82 GLU A C 1
ATOM 646 O O . GLU A 1 82 ? 5.123 4.975 15.927 1.00 97.25 82 GLU A O 1
ATOM 651 N N . PHE A 1 83 ? 3.952 4.260 14.147 1.00 93.81 83 PHE A N 1
ATOM 652 C CA . PHE A 1 83 ? 2.929 5.312 14.170 1.00 93.81 83 PHE A CA 1
ATOM 653 C C . PHE A 1 83 ? 1.785 5.032 15.158 1.00 93.81 83 PHE A C 1
ATOM 655 O O . PHE A 1 83 ? 1.217 5.980 15.702 1.00 93.81 83 PHE A O 1
ATOM 662 N N . LYS A 1 84 ? 1.431 3.757 15.342 1.00 77.38 84 LYS A N 1
ATOM 663 C CA . LYS A 1 84 ? 0.385 3.293 16.264 1.00 77.38 84 LYS A CA 1
ATOM 664 C C . LYS A 1 84 ? 0.764 3.518 17.728 1.00 77.38 84 LYS A C 1
ATOM 666 O O . LYS A 1 84 ? -0.144 3.921 18.489 1.00 77.38 84 LYS A O 1
#

pLDDT: mean 97.59, std 3.39, range [76.31, 98.81]